Protein AF-A0A8T6TP27-F1 (afdb_monomer_lite)

Foldseek 3Di:
DPQDFWEFADDEEAEDDAQDKDKDQRLVRTPRDPDLQQKDKDKPDDPQWDDDRRMIIGHHHPPNPDQKDKIKMKIDDDPGIYIDIHMYGD

Radius of gyration: 14.02 Å; chains: 1; bounding box: 32×20×42 Å

Structure (mmCIF, N/CA/C/O backbone):
data_AF-A0A8T6TP27-F1
#
_entry.id   AF-A0A8T6TP27-F1
#
loop_
_atom_site.group_PDB
_atom_site.id
_atom_site.type_symbol
_atom_site.label_atom_id
_atom_site.label_alt_id
_atom_site.label_comp_id
_atom_site.label_asym_id
_atom_site.label_entity_id
_atom_site.label_seq_id
_atom_site.pdbx_PDB_ins_code
_atom_site.Cartn_x
_atom_site.Cartn_y
_atom_site.Cartn_z
_atom_site.occupancy
_atom_site.B_iso_or_equiv
_atom_site.auth_seq_id
_atom_site.auth_comp_id
_atom_site.auth_asym_id
_atom_site.auth_atom_id
_atom_site.pdbx_PDB_model_num
ATOM 1 N N . LEU A 1 1 ? -16.759 6.291 25.152 1.00 43.50 1 LEU A N 1
ATOM 2 C CA . LEU A 1 1 ? -15.628 5.552 24.559 1.00 43.50 1 LEU A CA 1
ATOM 3 C C . LEU A 1 1 ? -14.988 6.511 23.569 1.00 43.50 1 LEU A C 1
ATOM 5 O O . LEU A 1 1 ? -15.613 6.800 22.560 1.00 43.50 1 LEU A O 1
ATOM 9 N N . LEU A 1 2 ? -13.868 7.135 23.938 1.00 47.25 2 LEU A N 1
ATOM 10 C CA . LEU A 1 2 ? -13.053 7.899 22.990 1.00 47.25 2 LEU A CA 1
ATOM 11 C C . LEU A 1 2 ? -12.450 6.854 22.048 1.00 47.25 2 LEU A C 1
ATOM 13 O O . LEU A 1 2 ? -11.784 5.942 22.535 1.00 47.25 2 LEU A O 1
ATOM 17 N N . GLY A 1 3 ? -12.827 6.895 20.770 1.00 52.66 3 GLY A N 1
ATOM 18 C CA . GLY A 1 3 ? -12.367 5.934 19.772 1.00 52.66 3 GLY A CA 1
ATOM 19 C C . GLY A 1 3 ? -10.849 5.987 19.678 1.00 52.66 3 GLY A C 1
ATOM 20 O O . GLY A 1 3 ? -10.272 7.069 19.648 1.00 52.66 3 GLY A O 1
ATOM 21 N N . GLU A 1 4 ? -10.203 4.830 19.712 1.00 63.94 4 GLU A N 1
ATOM 22 C CA . GLU A 1 4 ? -8.795 4.754 19.352 1.00 63.94 4 GLU A CA 1
ATOM 23 C C . GLU A 1 4 ? -8.715 4.992 17.841 1.00 63.94 4 GLU A C 1
ATOM 25 O O . GLU A 1 4 ? -9.333 4.255 17.074 1.00 63.94 4 GLU A O 1
ATOM 30 N N . ASP A 1 5 ? -8.037 6.064 17.430 1.00 82.19 5 ASP A N 1
ATOM 31 C CA . ASP A 1 5 ? -7.867 6.392 16.014 1.00 82.19 5 ASP A CA 1
ATOM 32 C C . ASP A 1 5 ? -7.138 5.239 15.313 1.00 82.19 5 ASP A C 1
ATOM 34 O O . ASP A 1 5 ? -6.048 4.848 15.751 1.00 82.19 5 ASP A O 1
ATOM 38 N N . LEU A 1 6 ? -7.740 4.700 14.244 1.00 90.88 6 LEU A N 1
ATOM 39 C CA . LEU A 1 6 ? -7.067 3.793 13.313 1.00 90.88 6 LEU A CA 1
ATOM 40 C C . LEU A 1 6 ? -5.741 4.434 12.901 1.00 90.88 6 LEU A C 1
ATOM 42 O O . LEU A 1 6 ? -5.729 5.592 12.490 1.00 90.88 6 LEU A O 1
ATOM 46 N N . ALA A 1 7 ? -4.649 3.684 12.998 1.00 92.81 7 ALA A N 1
ATOM 47 C CA . ALA A 1 7 ? -3.329 4.191 12.661 1.00 92.81 7 ALA A CA 1
ATOM 48 C C . ALA A 1 7 ? -2.541 3.172 11.841 1.00 92.81 7 ALA A C 1
ATOM 50 O O . ALA A 1 7 ? -2.696 1.961 12.010 1.00 92.81 7 ALA A O 1
ATOM 51 N N . LEU A 1 8 ? -1.672 3.667 10.970 1.00 94.19 8 LEU A N 1
ATOM 52 C CA . LEU A 1 8 ? -0.717 2.862 10.226 1.00 94.19 8 LEU A CA 1
ATOM 53 C C . LEU A 1 8 ? 0.689 3.188 10.731 1.00 94.19 8 LEU A C 1
ATOM 55 O O . LEU A 1 8 ? 1.115 4.338 10.773 1.00 94.19 8 LEU A O 1
ATOM 59 N N . GLY A 1 9 ? 1.405 2.161 11.174 1.00 95.00 9 GLY A N 1
ATOM 60 C CA . GLY A 1 9 ? 2.778 2.287 11.632 1.00 95.00 9 GLY A CA 1
ATOM 61 C C . GLY A 1 9 ? 3.765 2.553 10.495 1.00 95.00 9 GLY A C 1
ATOM 62 O O . GLY A 1 9 ? 3.416 2.671 9.319 1.00 95.00 9 GLY A O 1
ATOM 63 N N . ILE A 1 10 ? 5.044 2.606 10.862 1.00 95.69 10 ILE A N 1
ATOM 64 C CA . ILE A 1 10 ? 6.131 2.662 9.885 1.00 95.69 10 ILE A CA 1
ATOM 65 C C . ILE A 1 10 ? 6.247 1.293 9.216 1.00 95.69 10 ILE A C 1
ATOM 67 O O . ILE A 1 10 ? 6.507 0.294 9.891 1.00 95.69 10 ILE A O 1
ATOM 71 N N . ILE A 1 11 ? 6.088 1.276 7.895 1.00 97.38 11 ILE A N 1
ATOM 72 C CA . ILE A 1 11 ? 6.428 0.134 7.052 1.00 97.38 11 ILE A CA 1
ATOM 73 C C . ILE A 1 11 ? 7.901 0.300 6.641 1.00 97.38 11 ILE A C 1
ATOM 75 O O . ILE A 1 11 ? 8.266 1.374 6.163 1.00 97.38 11 ILE A O 1
ATOM 79 N N . PRO A 1 12 ? 8.771 -0.701 6.861 1.00 97.94 12 PRO A N 1
ATOM 80 C CA . PRO A 1 12 ? 10.153 -0.646 6.397 1.00 97.94 12 PRO A CA 1
ATOM 81 C C . PRO A 1 12 ? 10.243 -0.548 4.872 1.00 97.94 12 PRO A C 1
ATOM 83 O O . PRO A 1 12 ? 9.386 -1.086 4.170 1.00 97.94 12 PRO A O 1
ATOM 86 N N . ASP A 1 13 ? 11.326 0.045 4.372 1.00 98.25 13 ASP A N 1
ATOM 87 C CA . ASP A 1 13 ? 11.687 -0.058 2.955 1.00 98.25 13 ASP A CA 1
ATOM 88 C C . ASP A 1 13 ? 11.720 -1.530 2.509 1.00 98.25 13 ASP A C 1
ATOM 90 O O . ASP A 1 13 ? 12.051 -2.426 3.294 1.00 98.25 13 ASP A O 1
ATOM 94 N N . GLN A 1 14 ? 11.371 -1.769 1.249 1.00 98.19 14 G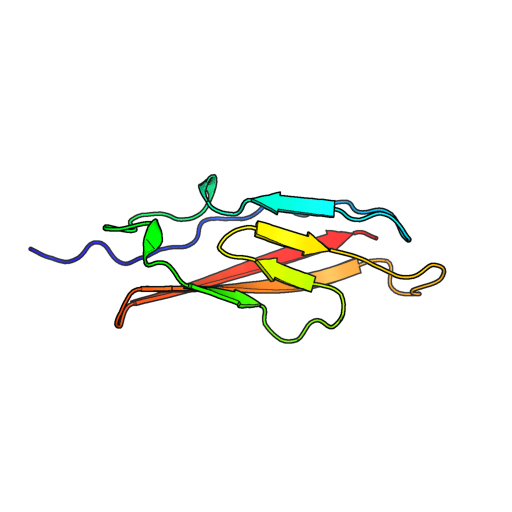LN A N 1
ATOM 95 C CA . GLN A 1 14 ? 11.370 -3.095 0.638 1.00 98.19 14 GLN A CA 1
ATOM 96 C C . GLN A 1 14 ? 12.467 -3.180 -0.422 1.00 98.19 14 GLN A C 1
ATOM 98 O O . GLN A 1 14 ? 12.644 -2.240 -1.192 1.00 98.19 14 GLN A O 1
ATOM 103 N N . ASP A 1 15 ? 13.154 -4.317 -0.483 1.00 97.50 15 ASP A N 1
ATOM 104 C CA . ASP A 1 15 ? 14.016 -4.691 -1.604 1.00 97.50 15 ASP A CA 1
ATOM 105 C C . ASP A 1 15 ? 13.270 -5.742 -2.433 1.00 97.50 15 ASP A C 1
ATOM 107 O O . ASP A 1 15 ? 12.837 -6.766 -1.897 1.00 97.50 15 ASP A O 1
ATOM 111 N N . VAL A 1 16 ? 13.095 -5.480 -3.722 1.00 96.75 16 VAL A N 1
ATOM 112 C CA . VAL A 1 16 ? 12.421 -6.372 -4.670 1.00 96.75 16 VAL A CA 1
ATOM 113 C C . VAL A 1 16 ? 13.355 -6.691 -5.831 1.00 96.75 16 VAL A C 1
ATOM 115 O O . VAL A 1 16 ? 14.387 -6.051 -5.991 1.00 96.75 16 VAL A O 1
ATOM 118 N N . LEU A 1 17 ? 13.015 -7.707 -6.620 1.00 95.38 17 LEU A N 1
ATOM 119 C CA . LEU A 1 17 ? 13.760 -8.080 -7.821 1.00 95.38 17 LEU A CA 1
ATOM 120 C C . LEU A 1 17 ? 12.854 -7.944 -9.044 1.00 95.38 17 LEU A C 1
ATOM 122 O O . LEU A 1 17 ? 11.681 -8.321 -8.995 1.00 95.38 17 LEU A O 1
ATOM 126 N N . GLU A 1 18 ? 13.397 -7.435 -10.152 1.00 95.75 18 GLU A N 1
ATOM 127 C CA . GLU A 1 18 ? 12.692 -7.411 -11.439 1.00 95.75 18 GLU A CA 1
ATOM 128 C C . GLU A 1 18 ? 12.217 -8.823 -11.846 1.00 95.75 18 GLU A C 1
ATOM 130 O O . GLU A 1 18 ? 12.896 -9.822 -11.615 1.00 95.75 18 GLU A O 1
ATOM 135 N N . GLU A 1 19 ? 11.047 -8.901 -12.487 1.00 96.06 19 GLU A N 1
ATOM 136 C CA . GLU A 1 19 ? 10.350 -10.124 -12.928 1.00 96.06 19 GLU A CA 1
ATOM 137 C C . GLU A 1 19 ? 9.877 -11.081 -11.816 1.00 96.06 19 GLU A C 1
ATOM 139 O O . GLU A 1 19 ? 9.078 -11.985 -12.094 1.00 96.06 19 GLU A O 1
ATOM 144 N N . GLU A 1 20 ? 10.272 -10.857 -10.563 1.00 96.50 20 GLU A N 1
ATOM 145 C CA . GLU A 1 20 ? 9.807 -11.613 -9.402 1.00 96.50 20 GLU A CA 1
ATOM 146 C C . GLU A 1 20 ? 8.654 -10.891 -8.689 1.00 96.50 20 GLU A C 1
ATOM 148 O O . GLU A 1 20 ? 8.579 -9.664 -8.641 1.00 96.50 20 GLU A O 1
ATOM 153 N N . GLU A 1 21 ? 7.699 -11.664 -8.163 1.00 97.44 21 GLU A N 1
ATOM 154 C CA . GLU A 1 21 ? 6.625 -11.111 -7.336 1.00 97.44 21 GLU A CA 1
ATOM 155 C C . GLU A 1 21 ? 7.086 -11.066 -5.879 1.00 97.44 21 GLU A C 1
ATOM 157 O O . GLU A 1 21 ? 7.447 -12.095 -5.305 1.00 97.44 21 GLU A O 1
ATOM 162 N N . HIS A 1 22 ? 7.037 -9.879 -5.276 1.00 98.06 22 HIS A N 1
ATOM 163 C CA . HIS A 1 22 ? 7.279 -9.685 -3.847 1.00 98.06 22 HIS A CA 1
ATOM 164 C C . HIS A 1 22 ? 5.961 -9.420 -3.125 1.00 98.06 22 HIS A C 1
ATOM 166 O O . HIS A 1 22 ? 5.103 -8.697 -3.634 1.00 98.06 22 HIS A O 1
ATOM 172 N N . LEU A 1 23 ? 5.790 -10.008 -1.941 1.00 98.31 23 LEU A N 1
ATOM 173 C CA . LEU A 1 23 ? 4.565 -9.899 -1.152 1.00 98.31 23 LEU A CA 1
ATOM 174 C C . LEU A 1 23 ? 4.867 -9.255 0.197 1.00 98.31 23 LEU A C 1
ATOM 176 O O . LEU A 1 23 ? 5.769 -9.689 0.913 1.00 98.31 23 LEU A O 1
ATOM 180 N N . LEU A 1 24 ? 4.045 -8.281 0.582 1.00 98.31 24 LEU A N 1
ATOM 181 C CA . LEU A 1 24 ? 4.093 -7.655 1.899 1.00 98.31 24 LEU A CA 1
ATOM 182 C C . LEU A 1 24 ? 2.714 -7.699 2.553 1.00 98.31 24 LEU A C 1
ATOM 184 O O . LEU A 1 24 ? 1.795 -6.999 2.131 1.00 98.31 24 LEU A O 1
ATOM 188 N N . ASP A 1 25 ? 2.578 -8.494 3.613 1.00 97.94 25 ASP A N 1
ATOM 189 C CA . ASP A 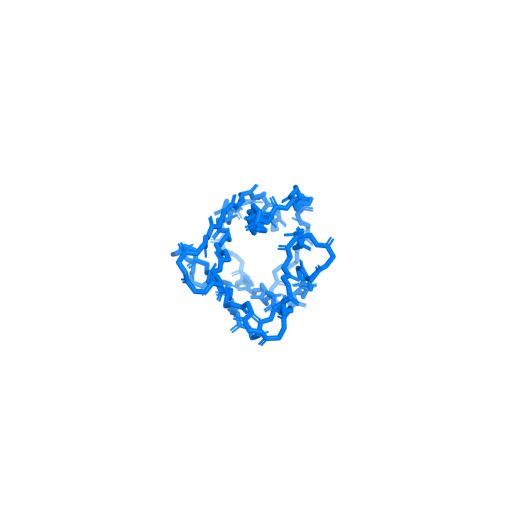1 25 ? 1.421 -8.411 4.505 1.00 97.94 25 ASP A CA 1
ATOM 190 C C . ASP A 1 25 ? 1.585 -7.200 5.426 1.00 97.94 25 ASP A C 1
ATOM 192 O O . ASP A 1 25 ? 2.501 -7.162 6.255 1.00 97.94 25 ASP A O 1
ATOM 196 N N . ILE A 1 26 ? 0.699 -6.208 5.286 1.00 97.56 26 ILE A N 1
ATOM 197 C CA . ILE A 1 26 ? 0.773 -4.990 6.094 1.00 97.56 26 ILE A CA 1
ATOM 198 C C . ILE A 1 26 ? 0.022 -5.088 7.426 1.00 97.56 26 ILE A C 1
ATOM 200 O O . ILE A 1 26 ? 0.053 -4.144 8.215 1.00 97.56 26 ILE A O 1
ATOM 204 N N . THR A 1 27 ? -0.636 -6.217 7.708 1.00 97.00 27 THR A N 1
ATOM 205 C CA . THR A 1 27 ? -1.397 -6.436 8.949 1.00 97.00 27 THR A CA 1
ATOM 206 C C . THR A 1 27 ? -0.599 -6.095 10.217 1.00 97.00 27 THR A C 1
ATOM 208 O O . THR A 1 27 ? -1.157 -5.413 11.078 1.00 97.00 27 THR A O 1
ATOM 211 N N . PRO A 1 28 ? 0.696 -6.460 10.354 1.00 97.19 28 PRO A N 1
ATOM 212 C CA . PRO A 1 28 ? 1.486 -6.126 11.544 1.00 97.19 28 PRO A CA 1
ATOM 213 C C . PRO A 1 28 ? 1.695 -4.624 11.773 1.00 97.19 28 PRO A C 1
ATOM 215 O O . PRO A 1 28 ? 2.039 -4.222 12.884 1.00 97.19 28 PRO A O 1
ATOM 218 N N . TYR A 1 29 ? 1.509 -3.799 10.740 1.00 97.25 29 TYR A N 1
ATOM 219 C CA . TYR A 1 29 ? 1.682 -2.349 10.815 1.00 97.25 29 TYR A CA 1
ATOM 220 C C . TYR A 1 29 ? 0.364 -1.615 11.071 1.00 97.25 29 TYR A C 1
ATOM 222 O O . TYR A 1 29 ? 0.392 -0.421 11.355 1.00 97.25 29 TYR A O 1
ATOM 230 N N . ILE A 1 30 ? -0.787 -2.290 11.000 1.00 95.62 30 ILE A N 1
ATOM 231 C CA . ILE A 1 30 ? -2.084 -1.679 11.298 1.00 95.62 30 ILE A CA 1
ATOM 232 C C . ILE A 1 30 ? -2.280 -1.656 12.814 1.00 95.62 30 ILE A C 1
ATOM 234 O O . ILE A 1 30 ? -2.339 -2.687 13.482 1.00 95.62 30 ILE A O 1
ATOM 238 N N . LEU A 1 31 ? -2.403 -0.455 13.364 1.00 93.25 31 LEU A N 1
ATOM 239 C CA . LEU A 1 31 ? -2.556 -0.199 14.786 1.00 93.25 31 LEU A CA 1
ATOM 240 C C . LEU A 1 31 ? -3.983 0.268 15.075 1.00 93.25 31 LEU A C 1
ATOM 242 O O . LEU A 1 31 ? -4.584 1.005 14.295 1.00 93.25 31 LEU A O 1
ATOM 246 N N . LYS A 1 32 ? -4.509 -0.122 16.243 1.00 90.38 32 LYS A N 1
ATOM 247 C CA . LYS A 1 32 ? -5.793 0.379 16.768 1.00 90.38 32 LYS A CA 1
ATOM 248 C C . LYS A 1 32 ? -6.984 0.167 15.817 1.00 90.38 32 LYS A C 1
ATOM 250 O O . LYS A 1 32 ? -7.889 0.989 15.764 1.00 90.38 32 LYS A O 1
ATOM 255 N N . ALA A 1 33 ? -7.006 -0.944 15.079 1.00 88.44 33 ALA A N 1
ATOM 256 C CA . ALA A 1 33 ? -8.166 -1.357 14.290 1.00 88.44 33 ALA A CA 1
ATOM 257 C C . ALA A 1 33 ? -9.118 -2.203 15.161 1.00 88.44 33 ALA A C 1
ATOM 259 O O . ALA A 1 33 ? -8.763 -3.335 15.497 1.00 88.44 33 ALA A O 1
ATOM 260 N N . PRO A 1 34 ? -10.319 -1.710 15.531 1.00 85.06 34 PRO A N 1
ATOM 261 C CA . PRO A 1 34 ? -11.243 -2.467 16.383 1.00 85.06 34 PRO A CA 1
ATOM 262 C C . PRO A 1 34 ? -11.743 -3.760 15.728 1.00 85.06 34 PRO A C 1
ATOM 264 O O . PRO A 1 34 ? -12.053 -4.724 16.422 1.00 85.06 34 PRO A O 1
ATOM 267 N N . ASP A 1 35 ? -11.828 -3.758 14.397 1.00 91.25 35 ASP A N 1
ATOM 268 C CA . ASP A 1 35 ? -12.127 -4.920 13.568 1.00 91.25 35 ASP A CA 1
ATOM 269 C C . ASP A 1 35 ? -11.195 -4.894 12.353 1.00 91.25 35 ASP A C 1
ATOM 271 O O . ASP A 1 35 ? -11.390 -4.123 11.410 1.00 91.25 35 ASP A O 1
ATOM 275 N N . ILE A 1 36 ? -10.140 -5.706 12.412 1.00 91.94 36 ILE A N 1
ATOM 276 C CA . ILE A 1 36 ? -9.096 -5.746 11.388 1.00 91.94 36 ILE A CA 1
ATOM 277 C C . ILE A 1 36 ? -9.637 -6.221 10.034 1.00 91.94 36 ILE A C 1
ATOM 279 O O . ILE A 1 36 ? -9.101 -5.830 8.998 1.00 91.94 36 ILE A O 1
ATOM 283 N N . ASP A 1 37 ? -10.696 -7.034 10.018 1.00 93.19 37 ASP A N 1
ATOM 284 C CA . ASP A 1 37 ? -11.270 -7.614 8.797 1.00 93.19 37 ASP A CA 1
ATOM 285 C C . ASP A 1 37 ? -12.150 -6.625 8.026 1.00 93.19 37 ASP A C 1
ATOM 287 O O . ASP A 1 37 ? -12.464 -6.851 6.859 1.00 93.19 37 ASP A O 1
ATOM 291 N N . GLN A 1 38 ? -12.498 -5.496 8.647 1.00 93.44 38 GLN A N 1
ATOM 292 C CA . GLN A 1 38 ? -13.179 -4.378 7.992 1.00 93.44 38 GLN A CA 1
ATOM 293 C C . GLN A 1 38 ? -12.224 -3.275 7.517 1.00 93.44 38 GLN A C 1
ATOM 295 O O . GLN A 1 38 ? -12.689 -2.274 6.968 1.00 93.44 38 GLN A O 1
ATOM 300 N N . VAL A 1 39 ? -10.912 -3.418 7.732 1.00 94.94 39 VAL A N 1
ATOM 301 C CA . VAL A 1 39 ? -9.933 -2.438 7.251 1.00 94.94 39 VAL A CA 1
ATOM 302 C C . VAL A 1 39 ? -9.759 -2.587 5.744 1.00 94.94 39 VAL A C 1
ATOM 304 O O . VAL A 1 39 ? -9.376 -3.643 5.244 1.00 94.94 39 VAL A O 1
ATOM 307 N N . VAL A 1 40 ? -10.013 -1.499 5.024 1.00 96.75 40 VAL A N 1
ATOM 308 C CA . VAL A 1 40 ? -9.768 -1.391 3.586 1.00 96.75 40 VAL A CA 1
ATOM 309 C C . VAL A 1 40 ? -8.368 -0.837 3.369 1.00 96.75 40 VAL A C 1
ATOM 311 O O . VAL A 1 40 ? -8.006 0.167 3.980 1.00 96.75 40 VAL A O 1
ATOM 314 N N . VAL A 1 41 ? -7.602 -1.466 2.481 1.00 97.44 41 VAL A N 1
ATOM 315 C CA . VAL A 1 41 ? -6.267 -1.014 2.078 1.00 97.44 41 VAL A CA 1
ATOM 316 C C . VAL A 1 41 ? -6.320 -0.527 0.638 1.00 97.44 41 VAL A C 1
ATOM 318 O O . VAL A 1 41 ? -6.924 -1.158 -0.228 1.00 97.44 41 VAL A O 1
ATOM 321 N N . THR A 1 42 ? -5.682 0.606 0.377 1.00 97.06 42 THR A N 1
ATOM 322 C CA . THR A 1 42 ? -5.514 1.158 -0.970 1.00 97.06 42 THR A CA 1
ATOM 323 C C . THR A 1 42 ? -4.096 1.684 -1.136 1.00 97.06 42 THR A C 1
ATOM 325 O O . THR A 1 42 ? -3.451 2.046 -0.152 1.00 97.06 42 THR A O 1
ATOM 328 N N . ILE A 1 43 ? -3.620 1.740 -2.375 1.00 95.69 43 ILE A N 1
ATOM 329 C CA . ILE A 1 43 ? -2.336 2.350 -2.727 1.00 95.69 43 ILE A CA 1
ATOM 330 C C . ILE A 1 43 ? -2.586 3.609 -3.543 1.00 95.69 43 ILE A C 1
ATOM 332 O O . ILE A 1 43 ? -3.520 3.658 -4.350 1.00 95.69 43 ILE A O 1
ATOM 336 N N . GLU A 1 44 ? -1.771 4.636 -3.336 1.00 91.06 44 GLU A N 1
ATOM 337 C CA . GLU A 1 44 ? -1.755 5.767 -4.254 1.00 91.06 44 GLU A CA 1
ATOM 338 C C . GLU A 1 44 ? -0.986 5.390 -5.517 1.00 91.06 44 GLU A C 1
ATOM 340 O O . GLU A 1 44 ? 0.152 4.947 -5.436 1.00 91.06 44 GLU A O 1
ATOM 345 N N . ALA A 1 45 ? -1.654 5.559 -6.662 1.00 74.81 45 ALA A N 1
ATOM 346 C CA . ALA A 1 45 ? -1.116 5.565 -8.023 1.00 74.81 45 ALA A CA 1
ATOM 347 C C . ALA A 1 45 ? 0.251 4.871 -8.227 1.00 74.81 45 ALA A C 1
ATOM 349 O O . ALA A 1 45 ? 1.254 5.540 -8.454 1.00 74.81 45 ALA A O 1
ATOM 350 N N . SER A 1 46 ? 0.249 3.534 -8.244 1.00 89.25 46 SER A N 1
ATOM 351 C CA . SER A 1 46 ? 1.332 2.712 -8.795 1.00 89.25 46 SER A CA 1
ATOM 352 C C . SER A 1 46 ? 0.756 1.691 -9.773 1.00 89.25 46 SER A C 1
ATOM 354 O O . SER A 1 46 ? -0.271 1.069 -9.498 1.00 89.25 46 SER A O 1
ATOM 356 N N . GLU A 1 47 ? 1.412 1.505 -10.920 1.00 93.31 47 GLU A N 1
ATOM 357 C CA . GLU A 1 47 ? 1.071 0.446 -11.883 1.00 93.31 47 GLU A CA 1
ATOM 358 C C . GLU A 1 47 ? 1.695 -0.911 -11.504 1.00 93.31 47 GLU A C 1
ATOM 360 O O . GLU A 1 47 ? 1.318 -1.946 -12.061 1.00 93.31 47 GLU A O 1
ATOM 365 N N . HIS A 1 48 ? 2.627 -0.914 -10.544 1.00 95.56 48 HIS A N 1
ATOM 366 C CA . HIS A 1 48 ? 3.443 -2.070 -10.157 1.00 95.56 48 HIS A CA 1
ATOM 367 C C . HIS A 1 48 ? 2.993 -2.710 -8.846 1.00 95.56 48 HIS A C 1
ATOM 369 O O . HIS A 1 48 ? 3.422 -3.821 -8.531 1.00 95.56 48 HIS A O 1
ATOM 375 N N . VAL A 1 49 ? 2.103 -2.037 -8.109 1.00 97.12 49 VAL A N 1
ATOM 376 C CA . VAL A 1 49 ? 1.566 -2.519 -6.838 1.00 97.12 49 VAL A CA 1
ATOM 377 C C . VAL A 1 49 ? 0.090 -2.867 -6.973 1.00 97.12 49 VAL A C 1
ATOM 379 O O . VAL A 1 49 ? -0.739 -2.044 -7.360 1.00 97.12 49 VAL A O 1
ATOM 382 N N . LYS A 1 50 ? -0.258 -4.099 -6.604 1.00 97.00 50 LYS A N 1
ATOM 383 C CA . LYS A 1 50 ? -1.647 -4.543 -6.438 1.00 97.00 50 LYS A CA 1
ATOM 384 C C . LYS A 1 50 ? -1.944 -4.795 -4.969 1.00 97.00 50 LYS A C 1
ATOM 386 O O . LYS A 1 50 ? -1.062 -5.182 -4.211 1.00 97.00 50 LYS A O 1
ATOM 391 N N . VAL A 1 51 ? -3.202 -4.608 -4.587 1.00 97.31 51 VAL A N 1
ATOM 392 C CA . VAL A 1 51 ? -3.693 -4.889 -3.235 1.00 97.31 51 VAL A CA 1
ATOM 393 C C . VAL A 1 51 ? -4.699 -6.030 -3.301 1.00 97.31 51 VAL A C 1
ATOM 395 O O . VAL A 1 51 ? -5.668 -5.939 -4.055 1.00 97.31 51 VAL A O 1
ATOM 398 N N . ASP A 1 52 ? -4.493 -7.067 -2.492 1.00 96.75 52 ASP A N 1
ATOM 399 C CA . ASP A 1 52 ? -5.511 -8.078 -2.192 1.00 96.75 52 ASP A CA 1
ATOM 400 C C . ASP A 1 52 ? -5.692 -8.173 -0.673 1.00 96.75 52 ASP A C 1
ATOM 402 O O . ASP A 1 52 ? -4.801 -8.594 0.071 1.00 96.75 52 ASP A O 1
ATOM 406 N N . GLY A 1 53 ? -6.836 -7.687 -0.189 1.00 96.19 53 GLY A N 1
ATOM 407 C CA . GLY A 1 53 ? -7.091 -7.515 1.238 1.00 96.19 53 GLY A CA 1
ATOM 408 C C . GLY A 1 53 ? -6.065 -6.589 1.898 1.00 96.19 53 GLY A C 1
ATOM 409 O O . GLY A 1 53 ? -6.102 -5.378 1.702 1.00 96.19 53 GLY A O 1
ATOM 410 N N . AR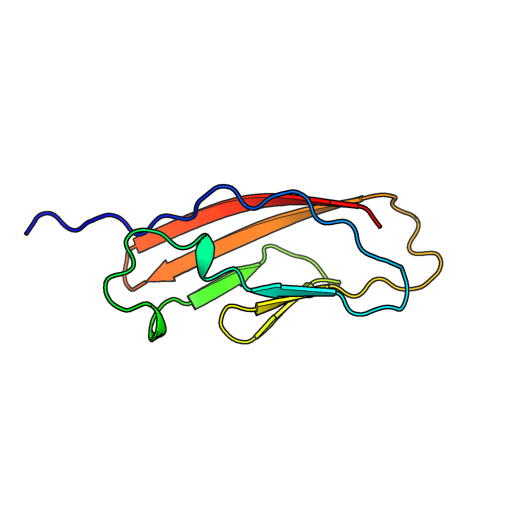G A 1 54 ? -5.167 -7.167 2.703 1.00 96.69 54 ARG A N 1
ATOM 411 C CA . ARG A 1 54 ? -4.092 -6.467 3.438 1.00 96.69 54 ARG A CA 1
ATOM 412 C C . ARG A 1 54 ? -2.695 -6.857 2.942 1.00 96.69 54 ARG A C 1
ATOM 414 O O . ARG A 1 54 ? -1.706 -6.579 3.613 1.00 96.69 54 ARG A O 1
ATOM 421 N N . VAL A 1 55 ? -2.612 -7.516 1.790 1.00 98.06 55 VAL A N 1
ATOM 422 C CA . VAL A 1 55 ? -1.349 -7.926 1.178 1.00 98.06 55 VAL A CA 1
ATOM 423 C C . VAL A 1 55 ? -1.090 -7.062 -0.050 1.00 98.06 55 VAL A C 1
ATOM 425 O O . VAL A 1 55 ? -1.964 -6.903 -0.907 1.00 98.06 55 VAL A O 1
ATOM 428 N N . LEU A 1 56 ? 0.109 -6.489 -0.115 1.00 98.19 56 LEU A N 1
ATOM 429 C CA . LEU A 1 56 ? 0.617 -5.765 -1.274 1.00 98.19 56 LEU A CA 1
ATOM 430 C C . LEU A 1 56 ? 1.455 -6.711 -2.131 1.00 98.19 56 LEU A C 1
ATOM 432 O O . LEU A 1 56 ? 2.298 -7.436 -1.603 1.00 98.19 56 LEU A O 1
ATOM 436 N N . PHE A 1 57 ? 1.228 -6.675 -3.438 1.00 98.25 57 PHE A N 1
ATOM 437 C CA . PHE A 1 57 ? 1.932 -7.471 -4.437 1.00 98.25 57 PHE A CA 1
ATOM 438 C C . PHE A 1 57 ? 2.701 -6.516 -5.332 1.00 98.25 57 PHE A C 1
ATOM 440 O O . PHE A 1 57 ? 2.085 -5.705 -6.027 1.00 98.25 57 PHE A O 1
ATOM 447 N N . PHE A 1 58 ? 4.022 -6.616 -5.308 1.00 97.81 58 PHE A N 1
ATOM 448 C CA . PHE A 1 58 ? 4.917 -5.801 -6.116 1.00 97.81 58 PHE A CA 1
ATOM 449 C C . PHE A 1 58 ? 5.413 -6.630 -7.288 1.00 97.81 58 PHE A C 1
ATOM 451 O O . PHE A 1 58 ? 5.873 -7.758 -7.099 1.00 97.81 58 PHE A O 1
ATOM 458 N N . LYS A 1 59 ? 5.331 -6.074 -8.497 1.00 97.38 59 LYS A N 1
ATOM 459 C CA . LYS A 1 59 ? 5.913 -6.696 -9.682 1.00 97.38 59 LYS A CA 1
ATOM 460 C C . LYS A 1 59 ? 6.427 -5.650 -10.658 1.00 97.38 59 LYS A C 1
ATOM 462 O O . LYS A 1 59 ? 5.646 -4.914 -11.265 1.00 97.38 59 LYS A O 1
ATOM 467 N N . TYR A 1 60 ? 7.738 -5.668 -10.859 1.00 96.81 60 TYR A N 1
ATOM 468 C CA . TYR A 1 60 ? 8.438 -4.763 -11.761 1.00 96.81 60 TYR A CA 1
ATOM 469 C C . TYR A 1 60 ? 8.919 -5.519 -13.001 1.00 96.81 60 TYR A C 1
ATOM 471 O O . TYR A 1 60 ? 9.381 -6.654 -12.870 1.00 96.81 60 TYR A O 1
ATOM 479 N N . PRO A 1 61 ? 8.770 -4.949 -14.209 1.00 95.88 61 PRO A N 1
ATOM 480 C CA . PRO A 1 61 ? 9.270 -5.575 -15.425 1.00 95.88 61 PRO A CA 1
ATOM 481 C C . PRO A 1 61 ? 10.799 -5.495 -15.497 1.00 95.88 61 PRO A C 1
ATOM 483 O O . PRO A 1 61 ? 11.402 -4.585 -14.938 1.00 95.88 61 PRO A O 1
ATOM 486 N N . MET A 1 62 ? 11.416 -6.395 -16.256 1.00 94.06 62 MET A N 1
ATOM 487 C CA . MET A 1 62 ? 12.835 -6.309 -16.588 1.00 94.06 62 MET A CA 1
ATOM 488 C C . MET A 1 62 ? 13.146 -4.990 -17.300 1.00 94.06 62 MET A C 1
ATOM 490 O O . MET A 1 62 ? 12.410 -4.582 -18.206 1.00 94.06 62 MET A O 1
ATOM 494 N N . TYR A 1 63 ? 14.274 -4.371 -16.948 1.00 90.44 63 TYR A N 1
ATOM 495 C CA . TYR A 1 63 ? 14.677 -3.061 -17.465 1.00 90.44 63 TYR A CA 1
ATOM 496 C C . TYR A 1 63 ? 13.674 -1.953 -17.125 1.00 90.44 63 TYR A C 1
ATOM 498 O O . TYR A 1 63 ? 13.455 -1.054 -17.945 1.00 90.44 63 TYR A O 1
ATOM 506 N N . TYR A 1 64 ? 13.071 -2.005 -15.932 1.00 91.06 64 TYR A N 1
ATOM 507 C CA . TYR A 1 64 ? 12.099 -1.007 -15.485 1.00 91.06 64 TYR A CA 1
ATOM 508 C C . TYR A 1 64 ? 12.674 0.411 -15.601 1.00 91.06 64 TYR A C 1
ATOM 510 O O . TYR A 1 64 ? 12.006 1.324 -16.094 1.00 91.06 64 TYR A O 1
ATOM 518 N N . GLY A 1 65 ? 13.952 0.565 -15.243 1.00 90.62 65 GLY A N 1
ATOM 519 C CA . GLY A 1 65 ? 14.736 1.785 -15.414 1.00 90.62 65 GLY A CA 1
ATOM 520 C C . GLY A 1 65 ? 14.997 2.509 -14.093 1.00 90.62 65 GLY A C 1
ATOM 521 O O . GLY A 1 65 ? 16.166 2.736 -13.780 1.00 90.62 65 GLY A O 1
ATOM 522 N N . PRO A 1 66 ? 13.960 2.888 -13.319 1.00 91.62 66 PRO A N 1
ATOM 523 C CA . PRO A 1 66 ? 14.133 3.407 -11.968 1.00 91.62 66 PRO A CA 1
ATOM 524 C C . PRO A 1 66 ? 14.732 2.376 -11.006 1.00 91.62 66 PRO A C 1
ATOM 526 O O . PRO A 1 66 ? 14.308 1.227 -10.981 1.00 91.62 66 PRO A O 1
ATOM 529 N N . GLU A 1 67 ? 15.660 2.830 -10.159 1.00 94.06 67 GLU A N 1
ATOM 530 C CA . GLU A 1 67 ? 16.241 2.030 -9.063 1.00 94.06 67 GLU A CA 1
ATOM 531 C C . GLU A 1 67 ? 15.325 1.978 -7.824 1.00 94.06 67 GLU A C 1
ATOM 533 O O . GLU A 1 67 ? 15.565 1.218 -6.887 1.00 94.06 67 GLU A O 1
ATOM 538 N N . SER A 1 68 ? 14.300 2.838 -7.770 1.00 96.06 68 SER A N 1
ATOM 539 C CA . SER A 1 68 ? 13.330 2.850 -6.675 1.00 96.06 68 SER A CA 1
ATOM 540 C C . SER A 1 68 ? 12.008 3.520 -7.045 1.00 96.06 68 SER A C 1
ATOM 542 O O . SER A 1 68 ? 11.949 4.351 -7.955 1.00 96.06 68 SER A O 1
ATOM 544 N N . GLU A 1 69 ? 10.967 3.179 -6.288 1.00 95.12 69 GLU A N 1
ATOM 545 C CA . GLU A 1 69 ? 9.639 3.791 -6.306 1.00 95.12 69 GLU A CA 1
ATOM 546 C C . GLU A 1 69 ? 9.216 4.147 -4.870 1.00 95.12 69 GLU A C 1
ATOM 548 O O . GLU A 1 69 ? 9.456 3.387 -3.932 1.00 95.12 69 GLU A O 1
ATOM 553 N N . GLU A 1 70 ? 8.576 5.303 -4.686 1.00 96.81 70 GLU A N 1
ATOM 554 C CA . GLU A 1 70 ? 7.936 5.662 -3.420 1.00 96.81 70 GLU A CA 1
ATOM 555 C C . GLU A 1 70 ? 6.480 5.182 -3.436 1.00 96.81 70 GLU A C 1
ATOM 557 O O . GLU A 1 70 ? 5.704 5.572 -4.307 1.00 96.81 70 GLU A O 1
ATOM 562 N N . VAL A 1 71 ? 6.102 4.343 -2.468 1.00 97.06 71 VAL A N 1
ATOM 563 C CA . VAL A 1 71 ? 4.755 3.768 -2.382 1.00 97.06 71 VAL A CA 1
ATOM 564 C C . VAL A 1 71 ? 4.033 4.333 -1.169 1.00 97.06 71 VAL A C 1
ATOM 566 O O . VAL A 1 71 ? 4.462 4.144 -0.030 1.00 97.06 71 VAL A O 1
ATOM 569 N N . THR A 1 72 ? 2.892 4.981 -1.411 1.00 97.50 72 THR A N 1
ATOM 570 C CA . THR A 1 72 ? 1.990 5.449 -0.352 1.00 97.50 72 THR A CA 1
ATOM 571 C C . THR A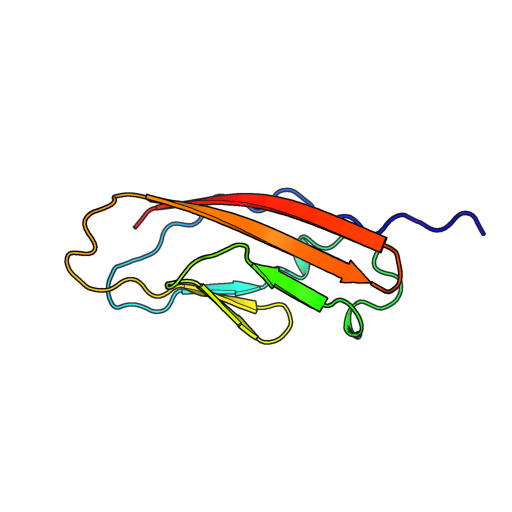 1 72 ? 0.825 4.483 -0.185 1.00 97.50 72 THR A C 1
ATOM 573 O O . THR A 1 72 ? 0.038 4.255 -1.106 1.00 97.50 72 THR A O 1
ATOM 576 N N . VAL A 1 73 ? 0.685 3.942 1.021 1.00 97.44 73 VAL A N 1
ATOM 577 C CA . VAL A 1 73 ? -0.401 3.044 1.421 1.00 97.44 73 VAL A CA 1
ATOM 578 C C . VAL A 1 73 ? -1.366 3.801 2.311 1.00 97.44 73 VAL A C 1
ATOM 580 O O . VAL A 1 73 ? -0.956 4.456 3.266 1.00 97.44 73 VAL A O 1
ATOM 583 N N . ARG A 1 74 ? -2.661 3.665 2.033 1.00 97.00 74 ARG A N 1
ATOM 584 C CA . ARG A 1 74 ? -3.742 4.206 2.858 1.00 97.00 74 ARG A CA 1
ATOM 585 C C . ARG A 1 74 ? -4.577 3.071 3.432 1.00 97.00 74 ARG A C 1
ATOM 587 O O . ARG A 1 74 ? -4.924 2.134 2.711 1.00 97.00 74 ARG A O 1
ATOM 594 N N . ILE A 1 75 ? -4.947 3.199 4.700 1.00 96.38 75 ILE A N 1
ATOM 595 C CA . ILE A 1 75 ? -5.927 2.335 5.359 1.00 96.38 75 ILE A CA 1
ATOM 596 C C . ILE A 1 75 ? -7.188 3.120 5.704 1.00 96.38 75 ILE A C 1
ATOM 598 O O . ILE A 1 75 ? -7.123 4.316 5.989 1.00 96.38 75 ILE A O 1
ATOM 602 N N . GLY A 1 76 ? -8.333 2.443 5.700 1.00 95.00 76 GLY A N 1
ATOM 603 C CA . GLY A 1 76 ? -9.617 3.020 6.081 1.00 95.00 76 GLY A CA 1
ATOM 604 C C . GLY A 1 76 ? -10.481 2.051 6.882 1.00 95.00 76 GLY A C 1
ATOM 605 O O . GLY A 1 76 ? -10.552 0.865 6.568 1.00 95.00 76 GLY A O 1
ATOM 606 N N . TYR A 1 77 ? -11.168 2.568 7.899 1.00 92.94 77 TYR A N 1
ATOM 607 C CA . TYR A 1 77 ? -12.201 1.873 8.664 1.00 92.94 77 TYR A CA 1
ATOM 608 C C . TYR A 1 77 ? -13.286 2.879 9.054 1.00 92.94 77 TYR A C 1
ATOM 610 O O . TYR A 1 77 ? -13.067 3.757 9.890 1.00 92.94 77 TYR A O 1
ATOM 618 N N . ARG A 1 78 ? -14.476 2.733 8.460 1.00 89.50 78 ARG A N 1
ATOM 619 C CA . ARG A 1 78 ? -15.585 3.692 8.597 1.00 89.50 78 ARG A CA 1
ATOM 620 C C . ARG A 1 78 ? -15.134 5.115 8.227 1.00 89.50 78 ARG A C 1
ATOM 622 O O . ARG A 1 78 ? -14.709 5.327 7.098 1.00 89.50 78 ARG A O 1
ATOM 629 N N . GLU A 1 79 ? -15.248 6.077 9.139 1.00 88.94 79 GLU A N 1
ATOM 630 C CA . GLU A 1 79 ? -14.803 7.461 8.970 1.00 88.94 79 GLU A CA 1
ATOM 631 C C . GLU A 1 79 ? -13.309 7.685 9.257 1.00 88.94 79 GLU A C 1
ATOM 633 O O . GLU A 1 79 ? -12.795 8.766 8.974 1.00 88.94 79 GLU A O 1
ATOM 638 N N . PHE A 1 80 ? -12.616 6.689 9.814 1.00 91.12 80 PHE A N 1
ATOM 639 C CA . PHE A 1 80 ? -11.202 6.789 10.158 1.00 91.12 80 PHE A CA 1
ATOM 640 C C . PHE A 1 80 ? -10.328 6.310 9.007 1.00 91.12 80 PHE A C 1
ATOM 642 O O . PHE A 1 80 ? -10.658 5.352 8.303 1.00 91.12 80 PHE A O 1
ATOM 649 N N . GLY A 1 81 ? -9.179 6.949 8.851 1.00 92.81 81 GLY A N 1
ATOM 650 C CA . GLY A 1 81 ? -8.174 6.553 7.886 1.00 92.81 81 GLY A CA 1
ATOM 651 C C . GLY A 1 81 ? -6.815 7.103 8.268 1.00 92.81 81 GLY A C 1
ATOM 652 O O . GLY A 1 81 ? -6.721 8.109 8.969 1.00 92.81 81 GLY A O 1
ATOM 653 N N . ASP A 1 82 ? -5.780 6.433 7.791 1.00 95.62 82 ASP A N 1
ATOM 654 C CA . ASP A 1 82 ? -4.394 6.849 7.966 1.00 95.62 82 ASP A CA 1
ATOM 655 C C . ASP A 1 82 ? -3.579 6.422 6.744 1.00 95.62 82 ASP A C 1
ATOM 657 O O . ASP A 1 82 ? -4.054 5.649 5.903 1.00 95.62 82 ASP A O 1
ATOM 661 N N . PHE A 1 83 ? -2.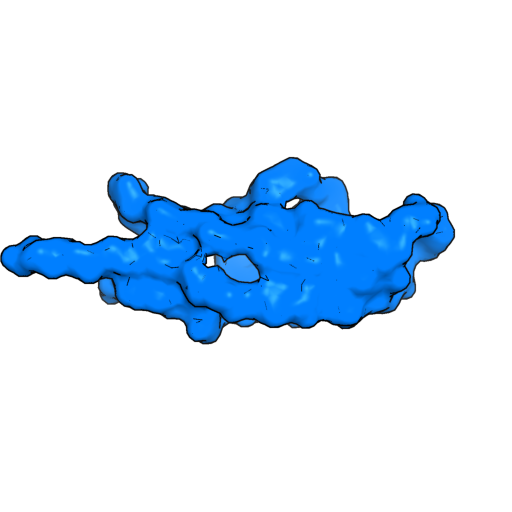366 6.942 6.611 1.00 96.50 83 PHE A N 1
ATOM 662 C CA . PHE A 1 83 ? -1.477 6.577 5.521 1.00 96.50 83 PHE A CA 1
ATOM 663 C C . PHE A 1 83 ? -0.016 6.578 5.946 1.00 96.50 83 PHE A C 1
ATOM 665 O O . PHE A 1 83 ? 0.387 7.262 6.880 1.00 96.50 83 PHE A O 1
ATOM 672 N N . THR A 1 84 ? 0.783 5.815 5.214 1.00 96.56 84 THR A N 1
ATOM 673 C CA . THR A 1 84 ? 2.232 5.783 5.367 1.00 96.56 84 THR A CA 1
ATOM 674 C C . THR A 1 84 ? 2.880 5.637 4.004 1.00 96.56 84 THR A C 1
ATOM 676 O O . THR A 1 84 ? 2.244 5.188 3.047 1.00 96.56 84 THR A O 1
ATOM 679 N N . THR A 1 85 ? 4.151 5.994 3.938 1.00 97.31 85 THR A N 1
ATOM 680 C CA . THR A 1 85 ? 4.944 5.965 2.717 1.00 97.31 85 THR A CA 1
ATOM 681 C C . THR A 1 85 ? 6.256 5.250 3.006 1.00 97.31 85 THR A C 1
ATOM 683 O O . THR A 1 85 ? 6.847 5.456 4.068 1.00 97.31 85 THR A O 1
ATOM 686 N N . PHE A 1 86 ? 6.703 4.403 2.084 1.00 97.75 86 PHE A N 1
ATOM 687 C CA . PHE A 1 86 ? 7.988 3.708 2.164 1.00 97.75 86 PHE A CA 1
ATOM 688 C C . PHE A 1 86 ? 8.614 3.578 0.775 1.00 97.75 86 PHE A C 1
ATOM 690 O O . PHE A 1 86 ? 7.935 3.725 -0.245 1.00 97.75 86 PHE A O 1
ATOM 697 N N . THR A 1 87 ? 9.917 3.306 0.743 1.00 97.94 87 THR A N 1
ATOM 698 C CA . THR A 1 87 ? 10.648 3.130 -0.514 1.00 97.94 87 THR A CA 1
ATOM 699 C C . THR A 1 87 ? 10.671 1.659 -0.907 1.00 97.94 87 THR A C 1
ATOM 701 O O . THR A 1 87 ? 10.965 0.793 -0.082 1.00 97.94 87 THR A O 1
ATOM 704 N N . VAL A 1 88 ? 10.427 1.380 -2.182 1.00 97.56 88 VAL A N 1
ATOM 705 C CA . VAL A 1 88 ? 10.715 0.094 -2.819 1.00 97.56 88 VAL A CA 1
ATOM 706 C C . VAL A 1 88 ? 11.980 0.257 -3.655 1.00 97.56 88 VAL A C 1
ATOM 708 O O . VAL A 1 88 ? 12.022 1.123 -4.523 1.00 97.56 88 VAL A O 1
ATOM 711 N N . ARG A 1 89 ? 13.019 -0.532 -3.376 1.00 97.44 89 ARG A N 1
ATOM 712 C CA . ARG A 1 89 ? 14.280 -0.603 -4.134 1.00 97.44 89 ARG A CA 1
ATOM 713 C C . ARG A 1 89 ? 14.206 -1.805 -5.072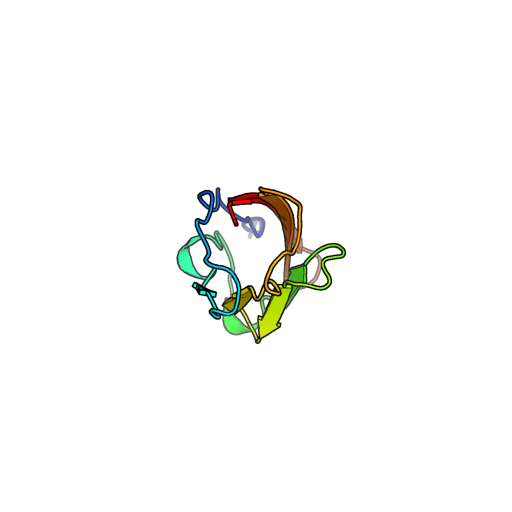 1.00 97.44 89 ARG A C 1
ATOM 715 O O . ARG A 1 89 ? 13.847 -2.884 -4.605 1.00 97.44 89 ARG A O 1
ATOM 722 N N . ILE A 1 90 ? 14.483 -1.597 -6.358 1.00 94.62 90 ILE A N 1
ATOM 723 C CA . ILE A 1 90 ? 14.165 -2.522 -7.465 1.00 94.62 90 ILE A CA 1
ATOM 724 C C . ILE A 1 90 ? 15.444 -3.080 -8.092 1.00 94.62 90 ILE A C 1
ATOM 726 O O . ILE A 1 90 ? 16.415 -2.298 -8.217 1.00 94.62 90 ILE A O 1
#

Secondary structure (DSSP, 8-state):
--PPPPEE-PPPPEE--TTSEEEEE-GGGEES-SSGGG-EEEESS-SSEEEETTEEEEE--TT---SEEEEEEEEEETTEEEEEEEEEE-

pLDDT: mean 92.95, std 9.76, range [43.5, 98.31]

Sequence (90 aa):
LLGEDLALGIIPDQDVLEEEEHLLDITPYILKAPDIDQVVVTIEASEHVKVDGRVLFFKYPMYYGPESEEVTVRIGYREFGDFTTFTVRI